Protein AF-A0A2H0PAA2-F1 (afdb_monomer_lite)

Radius of gyration: 16.67 Å; chains: 1; bounding box: 41×24×40 Å

Sequence (67 aa):
GVETRDMLPLLSQPVYKKLFGDLEAKYPVAQKLNRSAFYIGCHQYLTPGDTDYVVEQFRAFFKTRSR

Structure (mmCIF, N/CA/C/O backbone):
data_AF-A0A2H0PAA2-F1
#
_entry.id   AF-A0A2H0PAA2-F1
#
loop_
_atom_site.group_PDB
_atom_site.id
_atom_site.type_symbol
_atom_site.label_atom_id
_atom_site.label_alt_id
_atom_site.label_comp_id
_atom_site.label_asym_id
_atom_site.label_entity_id
_atom_site.label_seq_id
_atom_site.pdbx_PDB_ins_code
_atom_site.Cartn_x
_atom_site.Cartn_y
_atom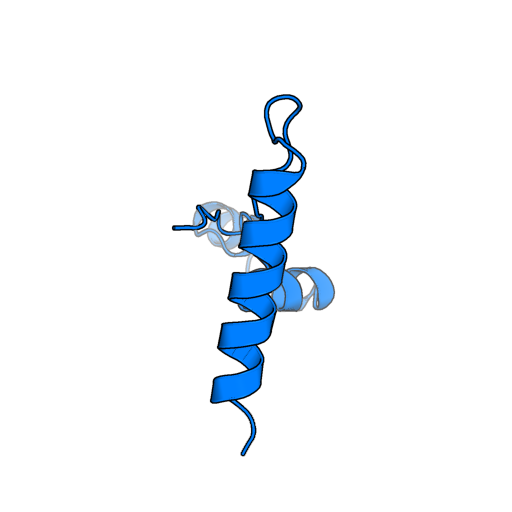_site.Cartn_z
_atom_site.occupancy
_atom_site.B_iso_or_equiv
_atom_site.auth_seq_id
_atom_site.auth_comp_id
_atom_site.auth_asym_id
_atom_site.auth_atom_id
_atom_site.pdbx_PDB_model_num
ATOM 1 N N . GLY A 1 1 ? -10.341 10.554 6.612 1.00 89.56 1 GLY A N 1
ATOM 2 C CA . GLY A 1 1 ? -10.019 9.745 5.416 1.00 89.56 1 GLY A CA 1
ATOM 3 C C . GLY A 1 1 ? -8.753 8.957 5.685 1.00 89.56 1 GLY A C 1
ATOM 4 O O . GLY A 1 1 ? -7.991 9.386 6.539 1.00 89.56 1 GLY A O 1
ATOM 5 N N . VAL A 1 2 ? -8.540 7.822 5.013 1.00 97.06 2 VAL A N 1
ATOM 6 C CA . VAL A 1 2 ? -7.347 6.973 5.209 1.00 97.06 2 VAL A CA 1
ATOM 7 C C . VAL A 1 2 ? -6.366 7.208 4.063 1.00 97.06 2 VAL A C 1
ATOM 9 O O . VAL A 1 2 ? -6.711 6.968 2.907 1.00 97.06 2 VAL A O 1
ATOM 12 N N . GLU A 1 3 ? -5.163 7.693 4.367 1.00 97.00 3 GLU A N 1
ATOM 13 C CA . GLU A 1 3 ? -4.105 7.841 3.365 1.00 97.00 3 GLU A CA 1
ATOM 14 C C . GLU A 1 3 ? -3.522 6.473 2.979 1.00 97.00 3 GLU A C 1
ATOM 16 O O . GLU A 1 3 ? -3.332 5.595 3.823 1.00 97.00 3 GLU A O 1
ATOM 21 N N . THR A 1 4 ? -3.218 6.307 1.691 1.00 97.12 4 THR A N 1
ATOM 22 C CA . THR A 1 4 ? -2.567 5.112 1.148 1.00 97.12 4 THR A CA 1
ATOM 23 C C . THR A 1 4 ? -1.394 5.485 0.243 1.00 97.12 4 THR A C 1
ATOM 25 O O . THR A 1 4 ? -1.235 6.640 -0.179 1.00 97.12 4 THR A O 1
ATOM 28 N N . ARG A 1 5 ? -0.541 4.499 -0.038 1.00 96.38 5 ARG A N 1
ATOM 29 C CA . ARG A 1 5 ? 0.552 4.597 -1.010 1.00 96.38 5 ARG A CA 1
ATOM 30 C C . ARG A 1 5 ? 0.594 3.347 -1.871 1.00 96.38 5 ARG A C 1
ATOM 32 O O . ARG A 1 5 ? 0.539 2.243 -1.337 1.00 96.38 5 ARG A O 1
ATOM 39 N N . ASP A 1 6 ? 0.760 3.516 -3.174 1.00 93.06 6 ASP A N 1
ATOM 40 C CA . ASP A 1 6 ? 0.987 2.382 -4.063 1.00 93.06 6 ASP A CA 1
ATOM 41 C C . ASP A 1 6 ? 2.308 1.685 -3.728 1.00 93.06 6 ASP A C 1
ATOM 43 O O . ASP A 1 6 ? 3.296 2.315 -3.330 1.00 93.06 6 ASP A O 1
ATOM 47 N N . MET A 1 7 ? 2.334 0.365 -3.899 1.00 92.75 7 MET A N 1
ATOM 48 C CA . MET A 1 7 ? 3.581 -0.384 -3.835 1.00 92.75 7 MET A CA 1
ATOM 49 C C . MET A 1 7 ? 4.396 -0.099 -5.102 1.00 92.75 7 MET A C 1
ATOM 51 O O . MET A 1 7 ? 3.883 -0.202 -6.212 1.00 92.75 7 MET A O 1
ATOM 55 N N . LEU A 1 8 ? 5.666 0.280 -4.943 1.00 89.69 8 LEU A N 1
ATOM 56 C CA . LEU A 1 8 ? 6.499 0.739 -6.058 1.00 89.69 8 LEU A CA 1
ATOM 57 C C . LEU A 1 8 ? 6.776 -0.401 -7.060 1.00 89.69 8 LEU A C 1
ATOM 59 O O . LEU A 1 8 ? 7.476 -1.357 -6.709 1.00 89.69 8 LEU A O 1
ATOM 63 N N . PRO A 1 9 ? 6.322 -0.301 -8.325 1.00 90.50 9 PRO A N 1
ATOM 64 C CA . PRO A 1 9 ? 6.411 -1.406 -9.271 1.00 90.50 9 PRO A CA 1
ATOM 65 C C . PRO A 1 9 ? 7.754 -1.388 -10.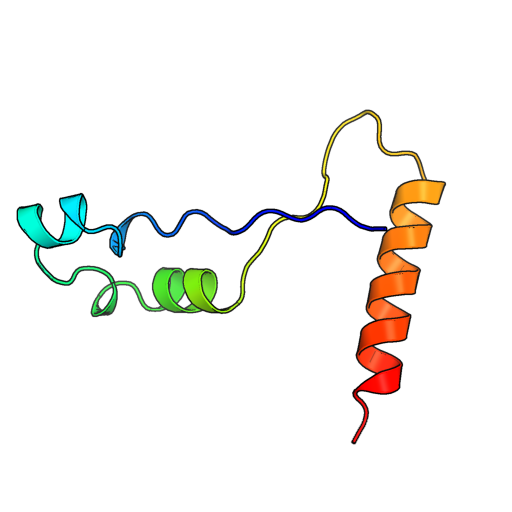014 1.00 90.50 9 PRO A C 1
ATOM 67 O O . PRO A 1 9 ? 7.837 -1.048 -11.191 1.00 90.50 9 PRO A O 1
ATOM 70 N N . LEU A 1 10 ? 8.841 -1.725 -9.311 1.00 91.75 10 LEU A N 1
ATOM 71 C CA . LEU A 1 10 ? 10.222 -1.557 -9.793 1.00 91.75 10 LEU A CA 1
ATOM 72 C C . LEU A 1 10 ? 10.488 -2.219 -11.157 1.00 91.75 10 LEU A C 1
ATOM 74 O O . LEU A 1 10 ? 10.983 -1.569 -12.076 1.00 91.75 10 LEU A O 1
ATOM 78 N N . LEU A 1 11 ? 10.135 -3.499 -11.302 1.00 92.75 11 LEU A N 1
ATOM 79 C CA . LEU A 1 11 ? 10.467 -4.294 -12.492 1.00 92.75 11 LEU A CA 1
ATOM 80 C C . LEU A 1 11 ? 9.696 -3.875 -13.748 1.00 92.75 11 LEU A C 1
ATOM 82 O O . LEU A 1 11 ? 10.143 -4.158 -14.858 1.00 92.75 11 LEU A O 1
ATOM 86 N N . SER A 1 12 ? 8.550 -3.210 -13.592 1.00 92.25 12 SER A N 1
ATOM 87 C CA . SER A 1 12 ? 7.730 -2.787 -14.725 1.00 92.25 12 SER A CA 1
ATOM 88 C C . SER A 1 12 ? 8.023 -1.354 -15.180 1.00 92.25 12 SER A C 1
ATOM 90 O O . SER A 1 12 ? 7.477 -0.926 -16.205 1.00 92.25 12 SER A O 1
ATOM 92 N N . GLN A 1 13 ? 8.914 -0.631 -14.480 1.00 94.56 13 GLN A N 1
ATOM 93 C CA . GLN A 1 13 ? 9.292 0.731 -14.855 1.00 94.56 13 GLN A CA 1
ATOM 94 C C . GLN A 1 13 ? 10.021 0.766 -16.212 1.00 94.56 13 GLN A C 1
ATOM 96 O O . GLN A 1 13 ? 10.815 -0.132 -16.519 1.00 94.56 13 GLN A O 1
ATOM 101 N N . PRO A 1 14 ? 9.835 1.836 -17.012 1.00 95.31 14 PRO A N 1
ATOM 102 C CA . PRO A 1 14 ? 10.394 1.930 -18.363 1.00 95.31 14 PRO A CA 1
ATOM 103 C C . PRO A 1 14 ? 11.913 1.734 -18.446 1.00 95.31 14 PRO A C 1
ATOM 105 O O . PRO A 1 14 ? 12.403 1.099 -19.379 1.00 95.31 14 PRO A O 1
ATOM 108 N N . VAL A 1 15 ? 12.666 2.242 -17.463 1.00 96.50 15 VAL A N 1
ATOM 109 C CA . VAL A 1 15 ? 14.132 2.124 -17.443 1.00 96.50 15 VAL A CA 1
ATOM 110 C C . VAL A 1 15 ? 14.591 0.669 -17.312 1.00 96.50 15 VAL A C 1
ATOM 112 O O . VAL A 1 15 ? 15.469 0.240 -18.056 1.00 96.50 15 VAL A O 1
ATOM 115 N N . TYR A 1 16 ? 13.950 -0.122 -16.448 1.00 94.56 16 TYR A N 1
ATOM 116 C CA . TYR A 1 16 ? 14.295 -1.533 -16.262 1.00 94.56 16 TYR A CA 1
ATOM 117 C C . TYR A 1 16 ? 13.851 -2.382 -17.451 1.00 94.56 16 TYR A C 1
ATOM 119 O O . TYR A 1 16 ? 14.595 -3.266 -17.868 1.00 94.56 16 TYR A O 1
ATOM 127 N N . LYS A 1 17 ? 12.716 -2.050 -18.079 1.00 94.94 17 LYS A N 1
ATOM 128 C CA . LYS A 1 17 ? 12.299 -2.682 -19.339 1.00 94.94 17 LYS A CA 1
ATOM 129 C C . LYS A 1 17 ? 13.307 -2.454 -20.465 1.00 94.94 17 LYS A C 1
ATOM 131 O O . LYS A 1 17 ? 13.615 -3.383 -21.205 1.00 94.94 17 LYS A O 1
ATOM 136 N N . LYS A 1 18 ? 13.860 -1.241 -20.575 1.00 96.88 18 LYS A N 1
ATOM 137 C CA . LYS A 1 18 ? 14.898 -0.917 -21.567 1.00 96.88 18 LYS A CA 1
ATOM 138 C C . LYS A 1 18 ? 16.196 -1.694 -21.327 1.00 96.88 18 LYS A C 1
ATOM 140 O O . LYS A 1 18 ? 16.830 -2.113 -22.287 1.00 96.88 18 LYS A O 1
ATOM 145 N N . LEU A 1 19 ? 16.598 -1.850 -20.066 1.00 96.88 19 LEU A N 1
ATOM 146 C CA . LEU A 1 19 ? 17.862 -2.494 -19.700 1.00 96.88 19 LEU A CA 1
ATOM 147 C C . LEU A 1 19 ? 17.788 -4.027 -19.719 1.00 96.88 19 LEU A C 1
ATOM 149 O O . LEU A 1 19 ? 18.774 -4.674 -20.060 1.00 96.88 19 LEU A O 1
ATOM 153 N N . PHE A 1 20 ? 16.643 -4.606 -19.353 1.00 95.12 20 PHE A N 1
ATOM 154 C CA . PHE A 1 20 ? 16.536 -6.036 -19.039 1.00 95.12 20 PHE A CA 1
ATOM 155 C C . PHE A 1 20 ? 15.391 -6.762 -19.766 1.00 95.12 20 PHE A C 1
ATOM 157 O O . PHE A 1 20 ? 15.202 -7.964 -19.566 1.00 95.12 20 PHE A O 1
ATOM 164 N N . GLY A 1 21 ? 14.633 -6.063 -20.616 1.00 94.56 21 GLY A N 1
ATOM 165 C CA . GLY A 1 21 ? 13.429 -6.597 -21.251 1.00 94.56 21 GLY A CA 1
ATOM 166 C C . GLY A 1 21 ? 12.267 -6.754 -20.266 1.00 94.56 21 GLY A C 1
ATOM 167 O O . GLY A 1 21 ? 12.243 -6.141 -19.198 1.00 94.56 21 GLY A O 1
ATOM 168 N N . ASP A 1 22 ? 11.276 -7.574 -20.620 1.00 93.19 22 ASP A N 1
ATOM 169 C CA . ASP A 1 22 ? 10.144 -7.846 -19.730 1.00 93.19 22 ASP A CA 1
ATOM 170 C C . ASP A 1 22 ? 10.531 -8.845 -18.628 1.00 93.19 22 ASP A C 1
ATOM 172 O O . ASP A 1 22 ? 10.519 -10.068 -18.811 1.00 93.19 22 ASP A O 1
ATOM 176 N N . LEU A 1 23 ? 10.917 -8.302 -17.473 1.00 93.81 23 LEU A N 1
ATOM 177 C CA . LEU A 1 23 ? 11.185 -9.083 -16.270 1.00 93.81 23 LEU A CA 1
ATOM 178 C C . LEU A 1 23 ? 9.904 -9.445 -15.517 1.00 93.81 23 LEU A C 1
ATOM 180 O O . LEU A 1 23 ? 9.873 -10.488 -14.874 1.00 93.81 23 LEU A O 1
ATOM 184 N N . GLU A 1 24 ? 8.853 -8.627 -15.579 1.00 91.12 24 GLU A N 1
ATOM 185 C CA . GLU A 1 24 ? 7.674 -8.759 -14.713 1.00 91.12 24 GLU A CA 1
ATOM 186 C C . GLU A 1 24 ? 6.978 -10.116 -14.888 1.00 91.12 24 GLU A C 1
ATOM 188 O O . GLU A 1 24 ? 6.622 -10.755 -13.895 1.00 91.12 24 GLU A O 1
ATOM 193 N N . ALA A 1 25 ? 6.892 -10.617 -16.124 1.00 90.62 25 ALA A N 1
ATOM 194 C CA . ALA A 1 25 ? 6.333 -11.937 -16.431 1.00 90.62 25 ALA A CA 1
ATOM 195 C C . ALA A 1 25 ? 7.084 -13.108 -15.762 1.00 90.62 25 ALA A C 1
ATOM 197 O O . ALA A 1 25 ? 6.512 -14.180 -15.564 1.00 90.62 25 ALA A O 1
ATOM 198 N N . LYS A 1 26 ? 8.355 -12.917 -15.387 1.00 95.69 26 LYS A N 1
ATOM 199 C CA . LYS A 1 26 ? 9.186 -13.934 -14.720 1.00 95.69 26 LYS A CA 1
ATOM 200 C C . LYS A 1 26 ? 9.020 -13.935 -13.197 1.00 95.69 26 LYS A C 1
ATOM 202 O O . LYS A 1 26 ? 9.462 -14.876 -12.544 1.00 95.69 26 LYS A O 1
ATOM 207 N N . TYR A 1 27 ? 8.375 -12.913 -12.628 1.00 95.12 27 TYR A N 1
ATOM 208 C CA . TYR A 1 27 ? 8.178 -12.753 -11.184 1.00 95.12 27 TYR A CA 1
ATOM 209 C C . TYR A 1 27 ? 6.681 -12.636 -10.851 1.00 95.12 27 TYR A C 1
ATOM 211 O O . TYR A 1 27 ? 6.205 -11.556 -10.493 1.00 95.12 27 TYR A O 1
ATOM 219 N N . PRO A 1 28 ? 5.916 -13.745 -10.912 1.00 94.56 28 PRO A N 1
ATOM 220 C CA . PRO A 1 28 ? 4.454 -13.724 -10.785 1.00 94.56 28 PRO A CA 1
ATOM 221 C C . PRO A 1 28 ? 3.961 -13.180 -9.438 1.00 94.56 28 PRO A C 1
ATOM 223 O O . PRO A 1 28 ? 2.892 -12.576 -9.359 1.00 94.56 28 PRO A O 1
ATOM 226 N N . VAL A 1 29 ? 4.746 -13.346 -8.369 1.00 95.56 29 VAL A N 1
ATOM 227 C CA . VAL A 1 29 ? 4.422 -12.771 -7.055 1.00 95.56 29 VAL A CA 1
ATOM 228 C C . VAL A 1 29 ? 4.526 -11.246 -7.087 1.00 95.56 29 VAL A C 1
ATOM 230 O O . VAL A 1 29 ? 3.591 -10.570 -6.666 1.00 95.56 29 VAL A O 1
ATOM 233 N N . ALA A 1 30 ? 5.615 -10.698 -7.636 1.00 94.44 30 ALA A N 1
ATOM 234 C CA . ALA A 1 30 ? 5.782 -9.253 -7.786 1.00 94.44 30 ALA A CA 1
ATOM 235 C C . ALA A 1 30 ? 4.709 -8.664 -8.714 1.00 94.44 30 ALA A C 1
ATOM 237 O O . ALA A 1 30 ? 4.097 -7.652 -8.384 1.00 94.44 30 ALA A O 1
ATOM 238 N N . GLN A 1 31 ? 4.400 -9.349 -9.818 1.00 94.50 31 GLN A N 1
ATOM 239 C CA . GLN A 1 31 ? 3.329 -8.956 -10.733 1.00 94.50 31 GLN A CA 1
ATOM 240 C C . GLN A 1 31 ? 1.957 -8.916 -10.039 1.00 94.50 31 GLN A C 1
ATOM 242 O O . GLN A 1 31 ? 1.177 -7.987 -10.252 1.00 94.50 31 GLN A O 1
ATOM 247 N N . LYS A 1 32 ? 1.644 -9.904 -9.188 1.00 95.38 32 LYS A N 1
ATOM 248 C CA . LYS A 1 32 ? 0.409 -9.898 -8.391 1.00 95.38 32 LYS A CA 1
ATOM 249 C C . LYS A 1 32 ? 0.382 -8.711 -7.429 1.00 95.38 32 LYS A C 1
ATOM 251 O O . LYS A 1 32 ? -0.630 -8.021 -7.363 1.00 95.38 32 LYS A O 1
ATOM 256 N N . LEU A 1 33 ? 1.483 -8.457 -6.720 1.00 95.44 33 LEU A N 1
ATOM 257 C CA . LEU A 1 33 ? 1.588 -7.338 -5.783 1.00 95.44 33 LEU A CA 1
ATOM 258 C C . LEU A 1 33 ? 1.402 -5.987 -6.486 1.00 95.44 33 LEU A C 1
ATOM 260 O O . LEU A 1 33 ? 0.554 -5.218 -6.054 1.00 95.44 33 LEU A O 1
ATOM 264 N N . ASN A 1 34 ? 2.060 -5.742 -7.621 1.00 93.88 34 ASN A N 1
ATOM 265 C CA . ASN A 1 34 ? 1.893 -4.506 -8.401 1.00 93.88 34 ASN A CA 1
ATOM 266 C C . ASN A 1 34 ? 0.429 -4.210 -8.777 1.00 93.88 34 ASN A C 1
ATOM 268 O O . ASN A 1 34 ? 0.051 -3.056 -8.942 1.00 93.88 34 ASN A O 1
ATOM 272 N N . ARG A 1 35 ? -0.400 -5.249 -8.943 1.00 93.62 35 ARG A N 1
ATOM 273 C CA . ARG A 1 35 ? -1.806 -5.117 -9.355 1.00 93.62 35 ARG A CA 1
ATOM 274 C C . ARG A 1 35 ? -2.788 -4.937 -8.202 1.00 93.62 35 ARG A C 1
ATOM 276 O O . ARG A 1 35 ? -3.917 -4.525 -8.455 1.00 93.62 35 ARG A O 1
ATOM 283 N N . SER A 1 36 ? -2.427 -5.336 -6.984 1.00 94.75 36 SER A N 1
ATOM 284 C CA . SER A 1 36 ? -3.393 -5.426 -5.879 1.00 94.75 36 SER A CA 1
ATOM 285 C C . SER A 1 36 ? -2.888 -4.936 -4.527 1.00 94.75 36 SER A C 1
ATOM 287 O O . SER A 1 36 ? -3.679 -4.884 -3.588 1.00 94.75 36 SER A O 1
ATOM 289 N N . ALA A 1 37 ? -1.597 -4.642 -4.388 1.00 95.62 37 ALA A N 1
ATOM 290 C CA . ALA A 1 37 ? -0.993 -4.246 -3.125 1.00 95.62 37 ALA A CA 1
ATOM 291 C C . ALA A 1 37 ? -0.838 -2.726 -3.027 1.00 95.62 37 ALA A C 1
ATOM 293 O O . ALA A 1 37 ? -0.481 -2.047 -3.986 1.00 95.62 37 ALA A O 1
ATOM 294 N N . PHE A 1 38 ? -1.057 -2.220 -1.820 1.00 96.75 38 PHE A N 1
ATOM 295 C CA . PHE A 1 38 ? -0.816 -0.844 -1.415 1.00 96.75 38 PHE A CA 1
ATOM 296 C C . PHE A 1 38 ? -0.461 -0.841 0.075 1.00 96.75 38 PHE A C 1
ATOM 298 O O . PHE A 1 38 ? -0.745 -1.801 0.798 1.00 96.75 38 PHE A O 1
ATOM 305 N N . TYR A 1 39 ? 0.160 0.235 0.534 1.00 96.69 39 TYR A N 1
ATOM 306 C CA . TYR A 1 39 ? 0.475 0.469 1.935 1.00 96.69 39 TYR A CA 1
ATOM 307 C C . TYR A 1 39 ? -0.552 1.398 2.577 1.00 96.69 39 TYR A C 1
ATOM 309 O O . TYR A 1 39 ? -1.065 2.323 1.943 1.00 96.69 39 TYR A O 1
ATOM 317 N N . ILE A 1 40 ? -0.792 1.166 3.864 1.00 97.31 40 ILE A N 1
ATOM 318 C CA . ILE A 1 40 ? -1.475 2.091 4.771 1.00 97.31 40 ILE A CA 1
ATOM 319 C C . ILE A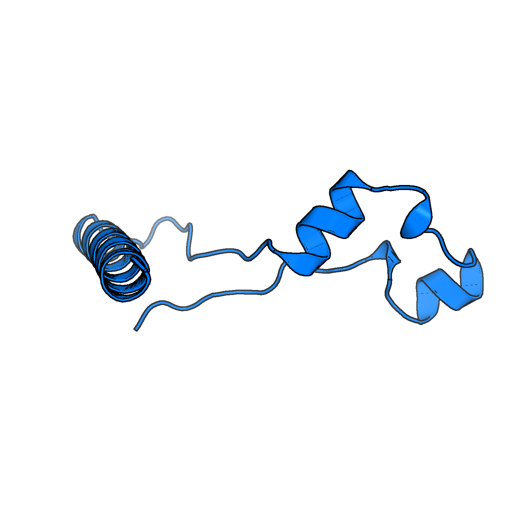 1 40 ? -0.453 2.646 5.767 1.00 97.31 40 ILE A C 1
ATOM 321 O O . ILE A 1 40 ? 0.645 2.097 5.899 1.00 97.31 40 ILE A O 1
ATOM 325 N N . GLY A 1 41 ? -0.807 3.725 6.466 1.00 96.00 41 GLY A N 1
ATOM 326 C CA . GLY A 1 41 ? 0.041 4.290 7.516 1.00 96.00 41 GLY A CA 1
ATOM 327 C C . GLY A 1 41 ? 0.471 3.227 8.533 1.00 96.00 41 GLY A C 1
ATOM 328 O O . GLY A 1 41 ? -0.355 2.478 9.047 1.00 96.00 41 GLY A O 1
ATOM 329 N N . CYS A 1 42 ? 1.772 3.170 8.813 1.00 95.88 42 CYS A N 1
ATOM 330 C CA . CYS A 1 42 ? 2.372 2.314 9.834 1.00 95.88 42 CYS A CA 1
ATOM 331 C C . CYS A 1 42 ? 3.563 3.065 10.445 1.00 95.88 42 CYS A C 1
ATOM 333 O O . CYS A 1 42 ? 4.700 2.929 9.998 1.00 95.88 42 CYS A O 1
ATOM 335 N N . HIS A 1 43 ? 3.283 3.954 11.398 1.00 96.31 43 HIS A N 1
ATOM 336 C CA . HIS A 1 43 ? 4.286 4.774 12.079 1.00 96.31 43 HIS A CA 1
ATOM 337 C C . HIS A 1 43 ? 3.899 4.989 13.546 1.00 96.31 43 HIS A C 1
ATOM 339 O O . HIS A 1 43 ? 2.737 4.858 13.925 1.00 96.31 43 HIS A O 1
ATOM 345 N N . GLN A 1 44 ? 4.870 5.368 14.373 1.00 97.62 44 GLN A N 1
ATOM 346 C CA . GLN A 1 44 ? 4.757 5.448 15.835 1.00 97.62 44 GLN A CA 1
ATOM 347 C C . GLN A 1 44 ? 3.758 6.485 16.373 1.00 97.62 44 GLN A C 1
ATOM 349 O O . GLN A 1 44 ? 3.490 6.511 17.568 1.00 97.62 44 GLN A O 1
ATOM 354 N N . TYR A 1 45 ? 3.246 7.361 15.511 1.00 97.81 45 TYR A N 1
ATOM 355 C CA . TYR A 1 45 ? 2.288 8.407 15.890 1.00 97.81 45 TYR A CA 1
ATOM 356 C C . TYR A 1 45 ? 0.832 8.002 15.653 1.00 97.81 45 TYR A C 1
ATOM 358 O O . TYR A 1 45 ? -0.058 8.794 15.939 1.00 97.81 45 TYR A O 1
ATOM 366 N N . LEU A 1 46 ? 0.584 6.798 15.126 1.00 97.81 46 LEU A N 1
ATOM 367 C CA . LEU A 1 46 ? -0.769 6.267 15.036 1.00 97.81 46 LEU A CA 1
ATOM 368 C C . LEU A 1 46 ? -1.296 5.961 16.430 1.00 97.81 46 LEU A C 1
ATOM 370 O O . LEU A 1 46 ? -0.672 5.244 17.215 1.00 97.81 46 LEU A O 1
ATOM 374 N N . THR A 1 47 ? -2.472 6.493 16.718 1.00 98.31 47 THR A N 1
ATOM 375 C CA . THR A 1 47 ? -3.206 6.184 17.936 1.00 98.31 47 THR A CA 1
ATOM 376 C C . THR A 1 47 ? -4.048 4.916 17.745 1.00 98.31 47 THR A C 1
ATOM 378 O O . THR A 1 47 ? -4.325 4.503 16.610 1.00 98.31 47 THR A O 1
ATOM 381 N N . PRO A 1 48 ? -4.520 4.289 18.839 1.00 98.06 48 PRO A N 1
ATOM 382 C CA . PRO A 1 48 ? -5.510 3.217 18.742 1.00 98.06 48 PRO A CA 1
ATOM 383 C C . PRO A 1 48 ? -6.754 3.639 17.944 1.00 98.06 48 PRO A C 1
ATOM 385 O O . PRO A 1 48 ? -7.200 2.892 17.079 1.00 98.06 48 PRO A O 1
ATOM 388 N N . GLY A 1 49 ? -7.230 4.876 18.139 1.00 98.44 49 GLY A N 1
ATOM 389 C CA . GLY A 1 49 ? -8.383 5.420 17.417 1.00 98.44 49 GLY A CA 1
ATOM 390 C C . GLY A 1 49 ? -8.165 5.552 15.907 1.00 98.44 49 GLY A C 1
ATOM 391 O O . GLY A 1 49 ? -9.084 5.281 15.136 1.00 98.44 49 GLY A O 1
ATOM 392 N N . ASP A 1 50 ? -6.950 5.892 15.461 1.00 98.19 50 ASP A N 1
ATOM 393 C CA . ASP A 1 50 ? -6.621 5.912 14.028 1.00 98.19 50 ASP A CA 1
ATOM 394 C C . ASP A 1 50 ? -6.717 4.505 13.422 1.00 98.19 50 ASP A C 1
ATOM 396 O O . ASP A 1 50 ? -7.246 4.319 12.325 1.00 98.19 50 ASP A O 1
ATOM 400 N N . THR A 1 51 ? -6.238 3.500 14.159 1.00 97.12 51 THR A N 1
ATOM 401 C CA . THR A 1 51 ? -6.270 2.095 13.727 1.00 97.12 51 THR A CA 1
ATOM 402 C C . THR A 1 51 ? -7.703 1.567 13.680 1.00 97.12 51 THR A C 1
ATOM 404 O O . THR A 1 51 ? -8.095 0.944 12.689 1.00 97.12 51 THR A O 1
ATOM 407 N N . ASP A 1 52 ? -8.504 1.867 14.702 1.00 98.38 52 ASP A N 1
ATOM 408 C CA . ASP A 1 52 ? -9.923 1.508 14.752 1.00 98.38 52 ASP A CA 1
ATOM 409 C C . ASP A 1 52 ? -10.686 2.128 13.578 1.00 98.38 52 ASP A C 1
ATOM 411 O O . ASP A 1 52 ? -11.404 1.425 12.862 1.00 98.38 52 ASP A O 1
ATOM 415 N N . TYR A 1 53 ? -10.450 3.413 13.296 1.00 98.19 53 TYR A N 1
ATOM 416 C CA . TYR A 1 53 ? -11.056 4.093 12.154 1.00 98.19 53 TYR A CA 1
ATOM 417 C C . TYR A 1 53 ? -10.698 3.414 10.824 1.00 98.19 53 TYR A C 1
ATOM 419 O O . TYR A 1 53 ? -11.581 3.186 9.992 1.00 98.19 53 TYR A O 1
ATOM 427 N N . VAL A 1 54 ? -9.432 3.033 10.613 1.00 98.06 54 VAL A N 1
ATOM 428 C CA . VAL A 1 54 ? -9.011 2.280 9.416 1.00 98.06 54 VAL A CA 1
ATOM 429 C C . VAL A 1 54 ? -9.789 0.966 9.298 1.00 98.06 54 VAL A C 1
ATOM 431 O O . VAL A 1 54 ? -10.341 0.675 8.232 1.00 98.06 54 VAL A O 1
ATOM 434 N N . VAL A 1 55 ? -9.887 0.190 10.381 1.00 97.19 55 VAL A N 1
ATOM 435 C CA . VAL A 1 55 ? -10.629 -1.083 10.408 1.00 97.19 55 VAL A CA 1
ATOM 436 C C . VAL A 1 55 ? -12.101 -0.877 10.049 1.00 97.19 55 VAL A C 1
ATOM 438 O O . VAL A 1 55 ? -12.656 -1.644 9.254 1.00 97.19 55 VAL A O 1
ATOM 441 N N . GLU A 1 56 ? -12.740 0.158 10.589 1.00 97.75 56 GLU A N 1
ATOM 442 C CA . GLU A 1 56 ? -14.124 0.507 10.263 1.00 97.75 56 GLU A CA 1
ATOM 443 C C . GLU A 1 56 ? -14.306 0.833 8.781 1.00 97.75 56 GLU A C 1
ATOM 445 O O . GLU A 1 56 ? -15.252 0.334 8.166 1.00 97.75 56 GLU A O 1
ATOM 450 N N . GLN A 1 57 ? -13.388 1.594 8.177 1.00 97.38 57 GLN A N 1
ATOM 451 C CA . GLN A 1 57 ? -13.457 1.902 6.746 1.00 97.38 57 GLN A CA 1
ATOM 452 C C . GLN A 1 57 ? -13.327 0.640 5.881 1.00 97.38 57 GLN A C 1
ATOM 454 O O . GLN A 1 57 ? -14.104 0.463 4.939 1.00 97.38 57 GLN A O 1
ATOM 459 N N . PHE A 1 58 ? -12.416 -0.281 6.219 1.00 96.31 58 PHE A N 1
ATOM 460 C CA . PHE A 1 58 ? -12.311 -1.569 5.521 1.00 96.31 58 PHE A CA 1
ATOM 461 C C . PHE A 1 58 ? -13.598 -2.394 5.651 1.00 96.31 58 PHE A C 1
ATOM 463 O O . PHE A 1 58 ? -14.112 -2.901 4.650 1.00 96.31 58 PHE A O 1
ATOM 470 N N . ARG A 1 59 ? -14.164 -2.500 6.861 1.00 96.25 59 ARG A N 1
ATOM 471 C CA . ARG A 1 59 ? -15.444 -3.195 7.088 1.00 96.25 59 ARG A CA 1
ATOM 472 C C . ARG A 1 59 ? -16.575 -2.567 6.277 1.00 96.25 59 ARG A C 1
ATOM 474 O O . ARG A 1 59 ? -17.329 -3.295 5.632 1.00 96.25 59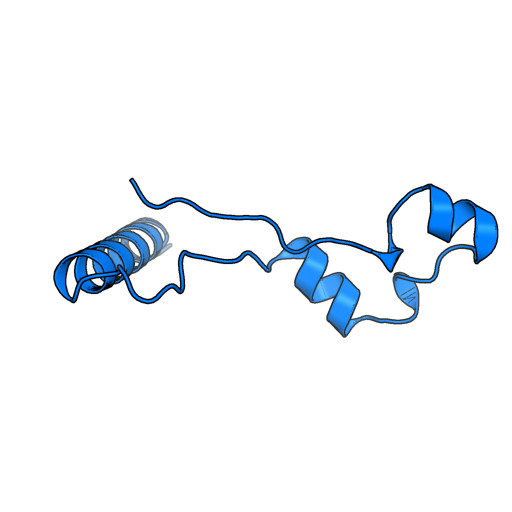 ARG A O 1
ATOM 481 N N . ALA A 1 60 ? -16.685 -1.240 6.279 1.00 96.25 60 ALA A N 1
ATOM 482 C CA . ALA A 1 60 ? -17.714 -0.516 5.540 1.00 96.25 60 ALA A CA 1
ATOM 483 C C . ALA A 1 60 ? -17.600 -0.762 4.028 1.00 96.25 60 ALA A C 1
ATOM 485 O O . ALA A 1 60 ? -18.599 -1.068 3.375 1.00 96.25 60 ALA A O 1
ATOM 486 N N . PHE A 1 61 ? -16.380 -0.711 3.487 1.00 95.25 61 PHE A N 1
ATOM 487 C CA . PHE A 1 61 ? -16.102 -0.960 2.074 1.00 95.25 61 PHE A CA 1
ATOM 488 C C . PHE A 1 61 ? -16.460 -2.384 1.625 1.00 95.25 61 PHE A C 1
ATOM 490 O O . PHE A 1 61 ? -17.013 -2.576 0.543 1.00 95.25 61 PHE A O 1
ATOM 497 N N . PHE A 1 62 ? -16.168 -3.403 2.437 1.00 94.75 62 PHE A N 1
ATOM 498 C CA . PHE A 1 62 ? -16.495 -4.787 2.076 1.00 94.75 62 PHE A CA 1
ATOM 499 C C . PHE A 1 62 ? -17.960 -5.151 2.337 1.00 94.75 62 PHE A C 1
ATOM 501 O O . PHE A 1 62 ? -18.524 -5.960 1.598 1.00 94.75 62 PHE A O 1
ATOM 508 N N . LYS A 1 63 ? -18.618 -4.513 3.313 1.00 93.06 63 LYS A N 1
ATOM 509 C CA . LYS A 1 63 ? -20.059 -4.684 3.549 1.00 93.06 63 LYS A CA 1
ATOM 510 C C . LYS A 1 63 ? -20.891 -4.183 2.366 1.00 93.06 63 LYS A C 1
ATOM 512 O O . LYS A 1 63 ? -21.842 -4.847 1.971 1.00 93.06 63 LYS A O 1
ATOM 517 N N . THR A 1 64 ? -20.519 -3.052 1.767 1.00 79.19 64 THR A N 1
ATOM 518 C CA . THR A 1 64 ? -21.209 -2.496 0.586 1.00 79.19 64 THR A CA 1
ATOM 519 C C . THR A 1 64 ? -20.923 -3.262 -0.709 1.00 79.19 64 THR A C 1
ATOM 521 O O . THR A 1 64 ? -21.658 -3.111 -1.681 1.00 79.19 64 THR A O 1
ATOM 524 N N . ARG A 1 65 ? -19.886 -4.110 -0.730 1.00 66.56 65 ARG A N 1
ATOM 525 C CA . ARG A 1 65 ? -19.495 -4.940 -1.883 1.00 66.56 65 ARG A CA 1
ATOM 526 C C . ARG A 1 65 ? -20.021 -6.378 -1.846 1.00 66.56 65 ARG A C 1
ATOM 528 O O . ARG A 1 65 ? -19.694 -7.135 -2.757 1.00 66.56 65 ARG A O 1
ATOM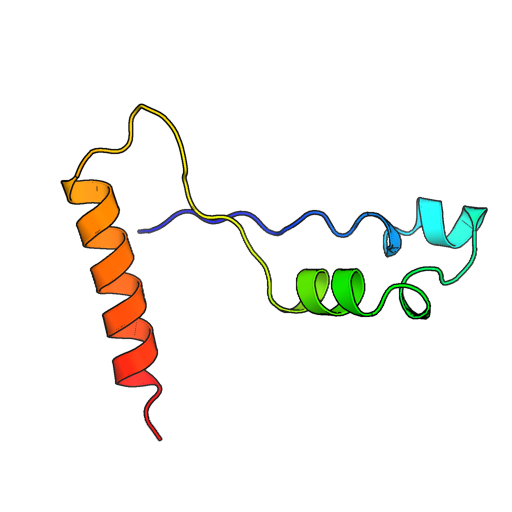 535 N N . SER A 1 66 ? -20.817 -6.757 -0.844 1.00 56.75 66 SER A N 1
ATOM 536 C CA . SER A 1 66 ? -21.489 -8.064 -0.833 1.00 56.75 66 SER A CA 1
ATOM 537 C C . SER A 1 66 ? -22.595 -8.086 -1.894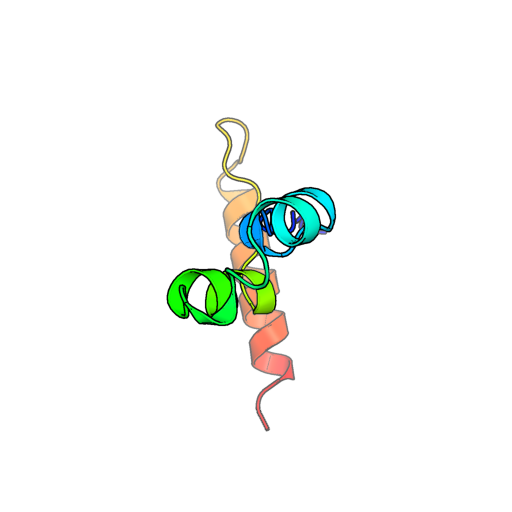 1.00 56.75 66 SER A C 1
ATOM 539 O O . SER A 1 66 ? -23.676 -7.538 -1.687 1.00 56.75 66 SER A O 1
ATOM 541 N N . ARG A 1 67 ? -22.267 -8.663 -3.053 1.00 50.19 67 ARG A N 1
ATOM 542 C CA . ARG A 1 67 ? -23.220 -9.231 -4.011 1.00 50.19 67 ARG A CA 1
ATOM 543 C C . ARG A 1 67 ? -23.386 -10.710 -3.711 1.00 50.19 67 ARG A C 1
ATOM 545 O O . ARG A 1 67 ? -22.350 -11.334 -3.388 1.00 50.19 67 ARG A O 1
#

Secondary structure (DSSP, 8-state):
---EEEPP-GGGSHHHHHHHS--GGG-HHHHHHHHH-EEE--STT--HHHHHHHHHHHHHHHHTT--

Foldseek 3Di:
DWDKAQDDLVCPDPVNCVVPNRPLVVPVVSVVCNVDPIDTDDDPPDDPVNVVVVVVVVVVVVVVVDD

pLDDT: mean 93.44, std 8.36, range [50.19, 98.44]